Protein AF-A0A2A6P7P8-F1 (afdb_monomer_lite)

Secondary structure (DSSP, 8-state):
--HHHHHHHH-TTTEEEEEEEE--STTS-HHHHTTTT-EEESSSPP-----TTTEEEEEEEPPTTTTT---PPP--EEEETTEEEETT-TTHHHHHHHHHHHHHHS-HHHHHHHHHHHHHH-GGGHHHHHHHHS----------TTHHHHHTTTT--

Sequence (157 aa):
MSSMQELAKQNPGLISGWRLSVTLQPGTPLKWLLRHWEVKEGASYPSEEIPTSFAMWMPIVKTWAELGIPRKESSPTMASAVGQIPVDGGDLLPFLIKYRSIVELVPILHQGRQIRRLKAEYPEFSHLVEQANRPGAGKLKRFPGSYKRHLRRLGKR

Structure (mmCIF, N/CA/C/O backbone):
data_AF-A0A2A6P7P8-F1
#
_entry.id   AF-A0A2A6P7P8-F1
#
loop_
_atom_site.group_PDB
_atom_site.id
_atom_site.type_symbol
_atom_site.label_atom_id
_atom_site.label_alt_id
_atom_site.label_comp_id
_atom_site.label_asym_id
_atom_site.label_entity_id
_atom_site.label_seq_id
_atom_site.pdbx_PDB_ins_code
_atom_site.Cartn_x
_atom_site.Cartn_y
_atom_site.Cartn_z
_atom_site.occupancy
_atom_site.B_iso_or_equiv
_atom_site.auth_seq_id
_atom_site.auth_comp_id
_atom_site.auth_asym_id
_atom_site.auth_atom_id
_atom_site.pdbx_PDB_model_num
ATOM 1 N N . MET A 1 1 ? -9.320 22.162 8.782 1.00 55.41 1 MET A N 1
ATOM 2 C CA . MET A 1 1 ? -8.761 20.936 9.398 1.00 55.41 1 MET A CA 1
ATOM 3 C C . MET A 1 1 ? -9.043 19.774 8.460 1.00 55.41 1 MET A C 1
ATOM 5 O O . MET A 1 1 ? -10.041 19.840 7.752 1.00 55.41 1 MET A O 1
ATOM 9 N N . SER A 1 2 ? -8.168 18.768 8.392 1.00 69.69 2 SER A N 1
ATOM 10 C CA . SER A 1 2 ? -8.445 17.561 7.592 1.00 69.69 2 SER A CA 1
ATOM 11 C C . SER A 1 2 ? -9.646 16.816 8.189 1.00 69.69 2 SER A C 1
ATOM 13 O O . SER A 1 2 ? -9.750 16.740 9.413 1.00 69.69 2 SER A O 1
ATOM 15 N N . SER A 1 3 ? -10.529 16.249 7.361 1.00 80.62 3 SER A N 1
ATOM 16 C CA . SER A 1 3 ? -11.714 15.495 7.817 1.00 80.62 3 SER A CA 1
ATOM 17 C C . SER A 1 3 ? -11.361 14.384 8.819 1.00 80.62 3 SER A C 1
ATOM 19 O O . SER A 1 3 ? -12.105 14.126 9.762 1.00 80.62 3 SER A O 1
ATOM 21 N N . MET A 1 4 ? -10.179 13.781 8.680 1.00 82.81 4 MET A N 1
ATOM 22 C CA . MET A 1 4 ? -9.688 12.729 9.576 1.00 82.81 4 MET A CA 1
ATOM 23 C C . MET A 1 4 ? -9.289 13.241 10.966 1.00 82.81 4 MET A C 1
ATOM 25 O O . MET A 1 4 ? -9.455 12.532 11.956 1.00 82.81 4 MET A O 1
ATOM 29 N N . GLN A 1 5 ? -8.799 14.480 11.065 1.00 83.56 5 GLN A N 1
ATOM 30 C CA . GLN A 1 5 ? -8.478 15.102 12.355 1.00 83.56 5 GLN A CA 1
ATOM 31 C C . GLN A 1 5 ? -9.747 15.386 13.161 1.00 83.56 5 GLN A C 1
ATOM 33 O O . GLN A 1 5 ? -9.749 15.276 14.384 1.00 83.56 5 GLN A O 1
ATOM 38 N N . GLU A 1 6 ? -10.826 15.757 12.477 1.00 86.06 6 GLU A N 1
ATOM 39 C CA . GLU A 1 6 ? -12.121 15.997 13.104 1.00 86.06 6 GLU A CA 1
ATOM 40 C C . GLU A 1 6 ? -12.764 14.688 13.577 1.00 86.06 6 GLU A C 1
ATOM 42 O O . GLU A 1 6 ? -13.209 14.610 14.722 1.00 86.06 6 GLU A O 1
ATOM 47 N N . LEU A 1 7 ? -12.681 13.626 12.765 1.00 83.75 7 LEU A N 1
ATOM 48 C CA . LEU A 1 7 ? -13.102 12.276 13.151 1.00 83.75 7 LEU A CA 1
ATOM 49 C C . LEU A 1 7 ? -12.386 11.803 14.425 1.00 83.75 7 LEU A C 1
ATOM 51 O O . LEU A 1 7 ? -13.037 11.284 15.334 1.00 83.75 7 LEU A O 1
ATOM 55 N N . ALA A 1 8 ? -11.072 12.036 14.517 1.00 84.44 8 ALA A N 1
ATOM 56 C CA . ALA A 1 8 ? -10.272 11.696 15.691 1.00 84.44 8 ALA A CA 1
ATOM 57 C C . ALA A 1 8 ? -10.751 12.408 16.964 1.00 84.44 8 ALA A C 1
ATOM 59 O O . ALA A 1 8 ? -10.901 11.786 18.014 1.00 84.44 8 ALA A O 1
ATOM 60 N N . LYS A 1 9 ? -11.043 13.710 16.858 1.00 85.75 9 LYS A N 1
ATOM 61 C CA . LYS A 1 9 ? -11.528 14.526 17.982 1.00 85.75 9 LYS A CA 1
ATOM 62 C C . LYS A 1 9 ? -12.916 14.112 18.460 1.00 85.75 9 LYS A C 1
ATOM 64 O O . LYS A 1 9 ? -13.179 14.167 19.655 1.00 85.75 9 LYS A O 1
ATOM 69 N N . GLN A 1 10 ? -13.794 13.714 17.542 1.00 87.44 10 GLN A N 1
ATOM 70 C CA . GLN A 1 10 ? -15.161 13.303 17.869 1.00 87.44 10 GLN A CA 1
ATOM 71 C C . GLN A 1 10 ? -15.229 11.895 18.483 1.00 87.44 10 GLN A C 1
ATOM 73 O O . GLN A 1 10 ? -16.196 11.584 19.171 1.00 87.44 10 GLN A O 1
ATOM 78 N N . ASN A 1 11 ? -14.211 11.050 18.268 1.00 83.69 11 ASN A N 1
ATOM 79 C CA . ASN A 1 11 ? -14.235 9.631 18.643 1.00 83.69 11 ASN A CA 1
ATOM 80 C C . ASN A 1 11 ? -12.986 9.181 19.438 1.00 83.69 11 ASN A C 1
ATOM 82 O O . ASN A 1 11 ? -12.359 8.179 19.076 1.00 83.69 11 ASN A O 1
ATOM 86 N N . PRO A 1 12 ? -12.612 9.860 20.542 1.00 75.88 12 PRO A N 1
ATOM 87 C CA . PRO A 1 12 ? -11.334 9.631 21.227 1.00 75.88 12 PRO A CA 1
ATOM 88 C C . PRO A 1 12 ? -11.189 8.222 21.826 1.00 75.88 12 PRO A C 1
ATOM 90 O O . PRO A 1 12 ? -10.076 7.755 22.041 1.00 75.88 12 PRO A O 1
ATOM 93 N N . GLY A 1 13 ? -12.302 7.531 22.094 1.00 84.69 13 GLY A N 1
ATOM 94 C CA . GLY A 1 13 ? -12.309 6.188 22.678 1.00 84.69 13 GLY A CA 1
ATOM 95 C C . GLY A 1 13 ? -12.321 5.034 21.672 1.00 84.69 13 GLY A C 1
ATOM 96 O O . GLY A 1 13 ? -12.203 3.886 22.107 1.00 84.69 13 GLY A O 1
ATOM 97 N N . LEU A 1 14 ? -12.487 5.308 20.371 1.00 90.25 14 LEU A N 1
ATOM 98 C CA . LEU A 1 14 ? -12.624 4.280 19.328 1.00 90.25 14 LEU A CA 1
ATOM 99 C C . LEU A 1 14 ? -11.335 4.023 18.549 1.00 90.25 14 LEU A C 1
ATOM 101 O O . LEU A 1 14 ? -11.157 2.921 18.040 1.00 90.25 14 LEU A O 1
ATOM 105 N N . ILE A 1 15 ? -10.456 5.017 18.439 1.00 92.12 15 ILE A N 1
ATOM 106 C CA . ILE A 1 15 ? -9.217 4.910 17.664 1.00 92.12 15 ILE A CA 1
ATOM 107 C C . ILE A 1 15 ? -8.089 4.433 18.576 1.00 92.12 15 ILE A C 1
ATOM 109 O O . ILE A 1 15 ? -7.779 5.082 19.574 1.00 92.12 15 ILE A O 1
AT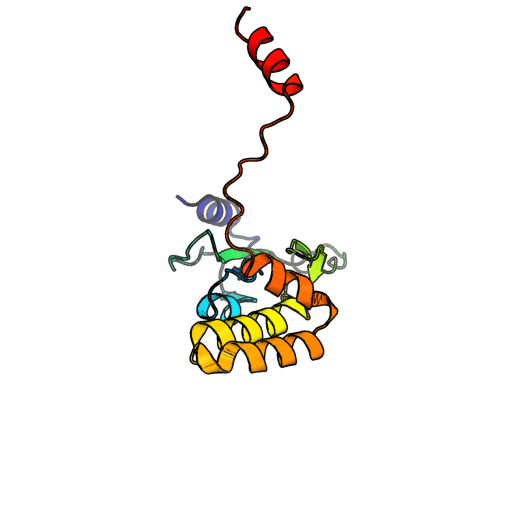OM 113 N N . SER A 1 16 ? -7.468 3.312 18.219 1.00 91.75 16 SER A N 1
ATOM 114 C CA . SER A 1 16 ? -6.287 2.760 18.895 1.00 91.75 16 SER A CA 1
ATOM 115 C C . SER A 1 16 ? -4.974 3.180 18.222 1.00 91.75 16 SER A C 1
ATOM 117 O O . SER A 1 16 ? -3.921 3.183 18.861 1.00 91.75 16 SER A O 1
ATOM 119 N N . GLY A 1 17 ? -5.029 3.596 16.956 1.00 94.38 17 GLY A N 1
ATOM 120 C CA . GLY A 1 17 ? -3.869 4.068 16.210 1.00 94.38 17 GLY A CA 1
ATOM 121 C C . GLY A 1 17 ? -4.212 4.495 14.789 1.00 94.38 17 GLY A C 1
ATOM 122 O O . GLY A 1 17 ? -5.375 4.639 14.414 1.00 94.38 17 GLY A O 1
ATOM 123 N N . TRP A 1 18 ? -3.180 4.661 13.974 1.00 94.88 18 TRP A N 1
ATOM 124 C CA . TRP A 1 18 ? -3.272 5.085 12.585 1.00 94.88 18 TRP A CA 1
ATOM 125 C C . TRP A 1 18 ? -2.372 4.222 11.721 1.00 94.88 18 TRP A C 1
ATOM 127 O O . TRP A 1 18 ? -1.230 3.954 12.076 1.00 94.88 18 TRP A O 1
ATOM 137 N N . ARG A 1 19 ? -2.874 3.819 10.559 1.00 95.94 19 ARG A N 1
ATOM 138 C CA . ARG A 1 19 ? -2.140 3.033 9.572 1.00 95.94 19 ARG A CA 1
ATOM 139 C C . ARG A 1 19 ? -1.997 3.813 8.280 1.00 95.94 19 ARG A C 1
ATOM 141 O O . ARG A 1 19 ? -2.992 4.319 7.757 1.00 95.94 19 ARG A O 1
ATOM 148 N N . LEU A 1 20 ? -0.794 3.864 7.724 1.00 96.31 20 LEU A N 1
ATOM 149 C CA . LEU A 1 20 ? -0.565 4.486 6.432 1.00 96.31 20 LEU A CA 1
ATOM 150 C C . LEU A 1 20 ? -1.097 3.569 5.327 1.00 96.31 20 LEU A C 1
ATOM 152 O O . LEU A 1 20 ? -0.572 2.484 5.081 1.00 96.31 20 LEU A O 1
ATOM 156 N N . SER A 1 21 ? -2.153 4.009 4.651 1.00 95.62 21 SER A N 1
ATOM 157 C CA . SER A 1 21 ? -2.656 3.366 3.442 1.00 95.62 21 SER A CA 1
ATOM 158 C C . SER A 1 21 ? -2.113 4.106 2.229 1.00 95.62 21 SER A C 1
ATOM 160 O O . SER A 1 21 ? -2.207 5.328 2.133 1.00 95.62 21 SER A O 1
ATOM 162 N N . VAL A 1 22 ? -1.517 3.357 1.309 1.00 96.56 22 VAL A N 1
ATOM 163 C CA . VAL A 1 22 ? -0.849 3.887 0.117 1.00 96.56 22 VAL A CA 1
ATOM 164 C C . VAL A 1 22 ? -1.634 3.435 -1.100 1.00 96.56 22 VAL A C 1
ATOM 166 O O . VAL A 1 22 ? -2.028 2.273 -1.192 1.00 96.56 22 VAL A O 1
ATOM 169 N N . THR A 1 23 ? -1.845 4.342 -2.044 1.00 94.38 23 THR A N 1
ATOM 170 C CA . THR A 1 23 ? -2.485 4.044 -3.322 1.00 94.38 23 THR A CA 1
ATOM 171 C C . THR A 1 23 ? -1.596 3.084 -4.113 1.00 94.38 23 THR A C 1
ATOM 173 O O . THR A 1 23 ? -0.508 3.458 -4.552 1.00 94.38 23 THR A O 1
ATOM 176 N N . LEU A 1 24 ? -2.038 1.841 -4.318 1.00 95.56 24 LEU A N 1
ATOM 177 C CA . LEU A 1 24 ? -1.252 0.813 -5.011 1.00 95.56 24 LEU A CA 1
ATOM 178 C C . LEU A 1 24 ? -1.435 0.907 -6.530 1.00 95.56 24 LEU A C 1
ATOM 180 O O . LEU A 1 24 ? -2.278 0.238 -7.128 1.00 95.56 24 LEU A O 1
ATOM 184 N N . GLN A 1 25 ? -0.646 1.785 -7.151 1.00 93.81 25 GLN A N 1
ATOM 185 C CA . GLN A 1 25 ? -0.639 2.035 -8.592 1.00 93.81 25 GLN A CA 1
ATOM 186 C C . GLN A 1 25 ? 0.798 2.102 -9.139 1.00 93.81 25 GLN A C 1
ATOM 188 O O . GLN A 1 25 ? 1.709 2.504 -8.414 1.00 93.81 25 GLN A O 1
ATOM 193 N N . PRO A 1 26 ? 1.025 1.812 -10.437 1.00 93.88 26 PRO A N 1
ATOM 194 C CA . PRO A 1 26 ? 2.355 1.909 -11.061 1.00 93.88 26 PRO A CA 1
ATOM 195 C C . PRO A 1 26 ? 2.993 3.307 -11.023 1.00 93.88 26 PRO A C 1
ATOM 197 O O . PRO A 1 26 ? 4.207 3.446 -11.185 1.00 93.88 26 PRO A O 1
ATOM 200 N N . GLY A 1 27 ? 2.178 4.354 -10.863 1.00 92.62 27 GLY A N 1
ATOM 201 C CA . GLY A 1 27 ? 2.637 5.738 -10.740 1.00 92.62 27 GLY A CA 1
ATOM 202 C C . GLY A 1 27 ? 3.053 6.135 -9.323 1.00 92.62 27 GLY A C 1
ATOM 203 O O . GLY A 1 27 ? 3.670 7.184 -9.152 1.00 92.62 27 GLY A O 1
ATOM 204 N N . THR A 1 28 ? 2.737 5.322 -8.314 1.00 94.81 28 THR A N 1
ATOM 205 C CA . THR A 1 28 ? 3.051 5.628 -6.917 1.00 94.81 28 THR A CA 1
ATOM 206 C C . THR A 1 28 ? 4.558 5.516 -6.681 1.00 94.81 28 THR A C 1
ATOM 208 O O . THR A 1 28 ? 5.131 4.476 -6.999 1.00 94.81 28 THR A O 1
ATOM 211 N N . PRO A 1 29 ? 5.223 6.549 -6.131 1.00 96.62 29 PRO A N 1
ATOM 212 C CA . PRO A 1 29 ? 6.663 6.510 -5.886 1.00 96.62 29 PRO A CA 1
ATOM 213 C C . PRO A 1 29 ? 7.086 5.392 -4.925 1.00 96.62 29 PRO A C 1
ATOM 215 O O . PRO A 1 29 ? 6.393 5.121 -3.939 1.00 96.62 29 PRO A O 1
ATOM 218 N N . LEU A 1 30 ? 8.273 4.821 -5.152 1.00 97.88 30 LEU A N 1
ATOM 219 C CA . LEU A 1 30 ? 8.840 3.728 -4.356 1.00 97.88 30 LEU A CA 1
ATOM 220 C C . LEU A 1 30 ? 8.869 4.061 -2.863 1.00 97.88 30 LEU A C 1
ATOM 222 O O . LEU A 1 30 ? 8.452 3.250 -2.040 1.00 97.88 30 LEU A O 1
ATOM 226 N N . LYS A 1 31 ? 9.295 5.281 -2.518 1.00 97.00 31 LYS A N 1
ATOM 227 C CA . LYS A 1 31 ? 9.376 5.739 -1.123 1.00 97.00 31 LYS A CA 1
ATOM 228 C C . LYS A 1 31 ? 8.050 5.643 -0.362 1.00 97.00 31 LYS A C 1
ATOM 230 O O . LYS A 1 31 ? 8.069 5.494 0.851 1.00 97.00 31 LYS A O 1
ATOM 235 N N . TRP A 1 32 ? 6.913 5.753 -1.056 1.00 97.12 32 TRP A N 1
ATOM 236 C CA . TRP A 1 32 ? 5.594 5.622 -0.438 1.00 97.12 32 TRP A CA 1
ATOM 237 C C . TRP A 1 32 ? 5.165 4.165 -0.368 1.00 97.12 32 TRP A C 1
ATOM 239 O O . TRP A 1 32 ? 4.685 3.744 0.675 1.00 97.12 32 TRP A O 1
ATOM 249 N N . LEU A 1 33 ? 5.398 3.380 -1.424 1.00 97.56 33 LEU A N 1
ATOM 250 C CA . LEU A 1 33 ? 5.110 1.942 -1.412 1.00 97.56 33 LEU A CA 1
ATOM 251 C C . LEU A 1 33 ? 5.813 1.228 -0.248 1.00 97.56 33 LEU A C 1
ATOM 253 O O . LEU A 1 33 ? 5.187 0.428 0.436 1.00 97.56 33 LEU A O 1
ATOM 257 N N . LEU A 1 34 ? 7.073 1.578 0.032 1.00 97.94 34 LEU A N 1
ATOM 258 C CA . LEU A 1 34 ? 7.851 1.014 1.146 1.00 97.94 34 LEU A CA 1
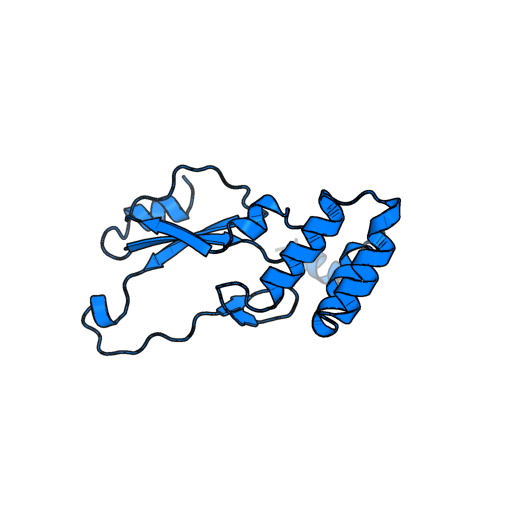ATOM 259 C C . LEU A 1 34 ? 7.294 1.344 2.538 1.00 97.94 34 LEU A C 1
ATOM 261 O O . LEU A 1 34 ? 7.655 0.685 3.507 1.00 97.94 34 LEU A O 1
ATOM 265 N N . ARG A 1 35 ? 6.440 2.364 2.644 1.00 97.38 35 ARG A N 1
ATOM 266 C CA . ARG A 1 35 ? 5.803 2.787 3.897 1.00 97.38 35 ARG A CA 1
ATOM 267 C C . ARG A 1 35 ? 4.366 2.296 4.025 1.00 97.38 35 ARG A C 1
ATOM 269 O O . ARG A 1 35 ? 3.700 2.612 5.009 1.00 97.38 35 ARG A O 1
ATOM 276 N N . HIS A 1 36 ? 3.854 1.573 3.027 1.00 97.44 36 HIS A N 1
ATOM 277 C CA . HIS A 1 36 ? 2.524 0.993 3.124 1.00 97.44 36 HIS A CA 1
ATOM 278 C C . HIS A 1 36 ? 2.434 0.157 4.400 1.00 97.44 36 HIS A C 1
ATOM 280 O O . HIS A 1 36 ? 3.341 -0.613 4.701 1.00 97.44 36 HIS A O 1
ATOM 286 N N . TRP A 1 37 ? 1.333 0.318 5.132 1.00 95.56 37 TRP A N 1
ATOM 287 C CA . TRP A 1 37 ? 1.091 -0.393 6.381 1.00 95.56 37 TRP A CA 1
ATOM 288 C C . TRP A 1 37 ? 1.957 0.037 7.580 1.00 95.56 37 TRP A C 1
ATOM 290 O O . TRP A 1 37 ? 1.904 -0.612 8.620 1.00 95.56 37 TRP A O 1
ATOM 300 N N . GLU A 1 38 ? 2.686 1.157 7.494 1.00 96.31 38 GLU A N 1
ATOM 301 C CA . GLU A 1 38 ? 3.294 1.804 8.667 1.00 96.31 38 GLU A CA 1
ATOM 302 C C . GLU A 1 38 ? 2.212 2.142 9.705 1.00 96.31 38 GLU A C 1
ATOM 304 O O . GLU A 1 38 ? 1.148 2.655 9.349 1.00 96.31 38 GLU A O 1
ATOM 309 N N . VAL A 1 39 ? 2.476 1.868 10.985 1.00 96.38 39 VAL A N 1
ATOM 310 C CA . VAL A 1 39 ? 1.535 2.114 12.084 1.00 96.38 39 VAL A CA 1
ATOM 311 C C . VAL A 1 39 ? 2.089 3.173 13.030 1.00 96.38 39 VAL A C 1
ATOM 313 O O . VAL A 1 39 ? 3.258 3.137 13.405 1.00 96.38 39 VAL A O 1
ATOM 316 N N . LYS A 1 40 ? 1.224 4.102 13.440 1.00 94.81 40 LYS A N 1
ATOM 317 C CA . LYS A 1 40 ? 1.462 5.054 14.525 1.00 94.81 40 LYS A CA 1
ATOM 318 C C . LYS A 1 40 ? 0.424 4.838 15.613 1.00 94.81 40 LYS A C 1
ATOM 320 O O . LYS A 1 40 ? -0.774 4.858 15.344 1.00 94.81 40 LYS A O 1
ATOM 325 N N . GLU A 1 41 ? 0.887 4.617 16.833 1.00 91.94 41 GLU A N 1
ATOM 326 C CA . GLU A 1 41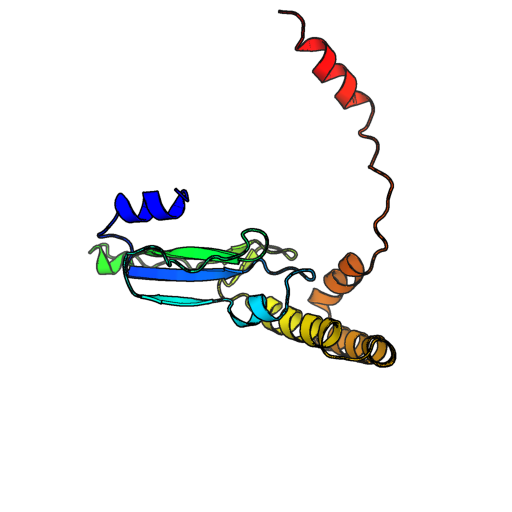 ? 0.016 4.388 17.982 1.00 91.94 41 GLU A CA 1
ATOM 327 C C . GLU A 1 41 ? -0.625 5.688 18.484 1.00 91.94 41 GLU A C 1
ATOM 329 O O . GLU A 1 41 ? -0.083 6.784 18.314 1.00 91.94 41 GLU A O 1
ATOM 334 N N . GLY A 1 42 ? -1.776 5.547 19.143 1.00 88.56 42 GLY A N 1
ATOM 335 C CA . GLY A 1 42 ? -2.473 6.644 19.806 1.00 88.56 42 GLY A CA 1
ATOM 336 C C . GLY A 1 42 ? -3.631 7.237 19.002 1.00 88.56 42 GLY A C 1
ATOM 337 O O . GLY A 1 42 ? -3.716 7.136 17.780 1.00 88.56 42 GLY A O 1
ATOM 338 N N . ALA A 1 43 ? -4.550 7.886 19.718 1.00 86.19 43 ALA A N 1
ATOM 339 C CA . ALA A 1 43 ? -5.784 8.427 19.146 1.00 86.19 43 ALA A CA 1
ATOM 340 C C . ALA A 1 43 ? -5.572 9.716 18.328 1.00 86.19 43 ALA A C 1
ATOM 342 O O . ALA A 1 43 ? -6.396 10.068 17.483 1.00 86.19 43 ALA A O 1
ATOM 343 N N . SER A 1 44 ? -4.464 10.426 18.552 1.00 88.12 44 SER A N 1
ATOM 344 C CA . SER A 1 44 ? -4.159 11.685 17.868 1.00 88.12 44 SER A CA 1
ATOM 345 C C . SER A 1 44 ? -3.772 11.453 16.410 1.00 88.12 44 SER A C 1
ATOM 347 O O . SER A 1 44 ? -2.878 10.662 16.123 1.00 88.12 44 SER A O 1
ATOM 349 N N . TYR A 1 45 ? -4.411 12.183 15.492 1.00 89.44 45 TYR A N 1
ATOM 350 C CA . TYR A 1 45 ? -4.074 12.125 14.068 1.00 89.44 45 TYR A CA 1
ATOM 351 C C . TYR A 1 45 ? -2.596 12.499 13.835 1.00 89.44 45 TYR A C 1
ATOM 353 O O . TYR A 1 45 ? -2.157 13.529 14.362 1.00 89.44 45 TYR A O 1
ATOM 361 N N . PRO A 1 46 ? -1.833 11.731 13.032 1.00 92.12 46 PRO A N 1
ATOM 362 C CA . PRO A 1 46 ? -0.427 12.019 12.774 1.00 92.12 46 PRO A CA 1
ATOM 363 C C . PRO A 1 46 ? -0.207 13.417 12.184 1.00 92.12 46 PRO A C 1
ATOM 365 O O . PRO A 1 46 ? -0.882 13.820 11.239 1.00 92.12 46 PRO A O 1
ATOM 368 N N . SER A 1 47 ? 0.772 14.150 12.716 1.00 88.94 47 SER A N 1
ATOM 369 C CA . SER A 1 47 ? 1.126 15.503 12.255 1.00 88.94 47 SER A CA 1
ATOM 370 C C . SER A 1 47 ? 1.910 15.524 10.941 1.00 88.94 47 SER A C 1
ATOM 372 O O . SER A 1 47 ? 2.094 16.585 10.355 1.00 88.94 47 SER A O 1
ATOM 374 N N . GLU A 1 48 ? 2.384 14.365 10.488 1.00 89.75 48 GLU A N 1
ATOM 375 C CA . GLU A 1 48 ? 3.167 14.244 9.266 1.00 89.75 48 GLU A CA 1
ATOM 376 C C . GLU A 1 48 ? 2.333 14.597 8.030 1.00 89.75 48 GLU A C 1
ATOM 378 O O . GLU A 1 48 ? 1.290 13.991 7.769 1.00 89.75 48 GLU A O 1
ATOM 383 N N . GLU A 1 49 ? 2.836 15.539 7.235 1.00 88.56 49 GLU A N 1
ATOM 384 C CA . GLU A 1 49 ? 2.249 15.872 5.945 1.00 88.56 49 GLU A CA 1
ATOM 385 C C . GLU A 1 49 ? 2.545 14.777 4.919 1.00 88.56 49 GLU A C 1
ATOM 387 O O . GLU A 1 49 ? 3.695 14.473 4.597 1.00 88.56 49 GLU A O 1
ATOM 392 N N . ILE A 1 50 ? 1.477 14.197 4.377 1.00 91.31 50 ILE A N 1
ATOM 393 C CA . ILE A 1 50 ? 1.544 13.170 3.341 1.00 91.31 50 ILE A CA 1
ATOM 394 C C . ILE A 1 50 ? 0.806 13.648 2.083 1.00 91.31 50 ILE A C 1
ATOM 396 O O . ILE A 1 50 ? -0.251 14.277 2.182 1.00 91.31 50 ILE A O 1
ATOM 400 N N . PRO A 1 51 ? 1.332 13.365 0.880 1.00 91.38 51 PRO A N 1
ATOM 401 C CA . PRO A 1 51 ? 0.677 13.718 -0.366 1.00 91.38 51 PRO A CA 1
ATOM 402 C C . PRO A 1 51 ? -0.557 12.836 -0.551 1.00 91.38 51 PRO A C 1
ATOM 404 O O . PRO A 1 51 ? -0.447 11.632 -0.795 1.00 91.38 51 PRO A O 1
ATOM 407 N N . THR A 1 52 ? -1.735 13.452 -0.489 1.00 87.38 52 THR A N 1
ATOM 408 C CA . THR A 1 52 ? -3.038 12.771 -0.566 1.00 87.38 52 THR A CA 1
ATOM 409 C C . THR A 1 52 ? -3.257 11.998 -1.867 1.00 87.38 52 THR A C 1
ATOM 411 O O . THR A 1 52 ? -4.086 11.094 -1.908 1.00 87.38 52 THR A O 1
ATOM 414 N N . SER A 1 53 ? -2.497 12.300 -2.925 1.00 89.88 53 SER A N 1
ATOM 415 C CA . SER A 1 53 ? -2.503 11.527 -4.172 1.00 89.88 53 SER A CA 1
ATOM 416 C C . SER A 1 53 ? -1.900 10.126 -4.023 1.00 89.88 53 SER A C 1
ATOM 418 O O . SER A 1 53 ? -2.228 9.236 -4.806 1.00 89.88 53 SER A O 1
ATOM 420 N N . PHE A 1 54 ? -1.007 9.923 -3.050 1.00 92.69 54 PHE A N 1
ATOM 421 C CA . PHE A 1 54 ? -0.260 8.674 -2.885 1.00 92.69 54 PHE A CA 1
ATOM 422 C C . PHE A 1 54 ? -0.537 7.965 -1.571 1.00 92.69 54 PHE A C 1
ATOM 424 O O . PHE A 1 54 ? -0.437 6.743 -1.542 1.00 92.69 54 PHE A O 1
ATOM 431 N N . ALA A 1 55 ? -0.854 8.689 -0.498 1.00 94.00 55 ALA A N 1
ATOM 432 C CA . ALA A 1 55 ? -1.041 8.078 0.807 1.00 94.00 55 ALA A CA 1
ATOM 433 C C . ALA A 1 55 ? -2.046 8.838 1.678 1.00 94.00 55 ALA A C 1
ATOM 435 O O . ALA A 1 55 ? -2.229 10.050 1.545 1.00 94.00 55 ALA A O 1
ATOM 436 N N . MET A 1 56 ? -2.660 8.109 2.606 1.00 93.56 56 MET A N 1
ATOM 437 C CA . MET A 1 56 ? -3.541 8.633 3.642 1.00 93.56 56 MET A CA 1
ATOM 438 C C . MET A 1 56 ? -3.370 7.838 4.940 1.00 93.56 56 MET A C 1
ATOM 440 O O . MET A 1 56 ? -3.254 6.613 4.915 1.00 93.56 56 MET A O 1
ATOM 444 N N . TRP A 1 57 ? -3.407 8.523 6.083 1.00 94.38 57 TRP A N 1
ATOM 445 C CA . TRP A 1 57 ? -3.539 7.873 7.384 1.00 94.38 57 TRP A CA 1
ATOM 446 C C . TRP A 1 57 ? -4.982 7.417 7.590 1.00 94.38 57 TRP A C 1
ATOM 448 O O . TRP A 1 57 ? -5.907 8.228 7.608 1.00 94.38 57 TRP A O 1
ATOM 458 N N . MET A 1 58 ? -5.157 6.112 7.761 1.00 92.62 58 MET A N 1
ATOM 459 C CA . MET A 1 58 ? -6.434 5.471 8.053 1.00 92.62 58 MET A CA 1
ATOM 460 C C . MET A 1 58 ? -6.499 5.117 9.541 1.00 92.62 58 MET A C 1
ATOM 462 O O . MET A 1 58 ? -5.496 4.658 10.089 1.00 92.62 58 MET A O 1
ATOM 466 N N . PRO A 1 59 ? -7.645 5.302 10.208 1.00 93.19 59 PRO A N 1
ATOM 467 C CA . PRO A 1 59 ? -7.772 5.008 11.622 1.00 93.19 59 PRO A CA 1
ATOM 468 C C . PRO A 1 59 ? -7.757 3.493 11.820 1.00 93.19 59 PRO A C 1
ATOM 470 O O . PRO A 1 59 ? -8.414 2.747 11.090 1.00 93.19 59 PRO A O 1
ATOM 473 N N . ILE A 1 60 ? -7.015 3.049 12.824 1.00 93.12 60 ILE A N 1
ATOM 474 C CA . ILE A 1 60 ? -7.143 1.717 13.399 1.00 93.12 60 ILE A CA 1
ATOM 475 C C . ILE A 1 60 ? -8.167 1.856 14.517 1.00 93.12 60 ILE A C 1
ATOM 477 O O . ILE A 1 60 ? -7.963 2.610 15.470 1.00 93.12 60 ILE A O 1
ATOM 481 N N . VAL A 1 61 ? -9.300 1.186 14.348 1.00 92.19 61 VAL A N 1
ATOM 482 C CA . VAL A 1 61 ? -10.381 1.190 15.330 1.00 92.19 61 VAL A CA 1
ATOM 483 C C . VAL A 1 61 ? -10.270 -0.021 16.239 1.00 92.19 61 VAL A C 1
ATOM 485 O O . VAL A 1 61 ? -9.714 -1.050 15.848 1.00 92.19 61 VAL A O 1
ATOM 488 N N . LYS A 1 62 ? -10.817 0.112 17.444 1.00 91.31 62 LYS A N 1
ATOM 489 C CA . LYS A 1 62 ? -10.962 -1.002 18.375 1.00 91.31 62 LYS A CA 1
ATOM 490 C C . LYS A 1 62 ? -11.727 -2.159 17.746 1.00 91.31 62 LYS A C 1
ATOM 492 O O . LYS A 1 62 ? -12.679 -1.944 16.993 1.00 91.31 62 LYS A O 1
ATOM 497 N N . THR A 1 63 ? -11.322 -3.373 18.092 1.00 92.12 63 THR A N 1
ATOM 498 C CA . THR A 1 63 ? -12.015 -4.587 17.645 1.00 92.12 63 THR A CA 1
ATOM 499 C C . THR A 1 63 ? -13.382 -4.730 18.319 1.00 92.12 63 THR A C 1
ATOM 501 O O . THR A 1 63 ? -13.616 -4.188 19.401 1.00 92.12 63 THR A O 1
ATOM 504 N N . TRP A 1 64 ? -14.293 -5.516 17.737 1.00 93.25 64 TRP A N 1
ATOM 505 C CA . TRP A 1 64 ? -15.571 -5.851 18.382 1.00 93.25 64 TRP A CA 1
ATOM 506 C C . TRP A 1 64 ? -15.370 -6.429 19.785 1.00 93.25 64 TRP A C 1
ATOM 508 O O . TRP A 1 64 ? -16.099 -6.064 20.704 1.00 93.25 64 TRP A O 1
ATOM 518 N N . ALA A 1 65 ? -14.347 -7.268 19.967 1.00 92.31 65 ALA A N 1
ATOM 519 C CA . ALA A 1 65 ? -14.005 -7.850 21.261 1.00 92.31 65 ALA A CA 1
ATOM 520 C C . ALA A 1 65 ? -13.583 -6.786 22.289 1.00 92.31 65 ALA A C 1
ATOM 522 O O . ALA A 1 65 ? -14.050 -6.819 23.425 1.00 92.31 65 ALA A O 1
ATOM 523 N N . GLU A 1 66 ? -12.767 -5.806 21.890 1.00 90.94 66 GLU A N 1
ATOM 524 C CA . GLU A 1 66 ? -12.392 -4.659 22.737 1.00 90.94 66 GLU A CA 1
ATOM 525 C C . GLU A 1 66 ? -13.588 -3.769 23.104 1.00 90.94 66 GLU A C 1
ATOM 527 O O . GLU A 1 66 ? -13.550 -3.062 24.110 1.00 90.94 66 GLU A O 1
ATOM 532 N N . LEU A 1 67 ? -14.656 -3.814 22.306 1.00 90.06 67 LEU A N 1
ATOM 533 C CA . LEU A 1 67 ? -15.932 -3.153 22.582 1.00 90.06 67 LEU A CA 1
ATOM 534 C C . LEU A 1 67 ? -16.916 -4.041 23.368 1.00 90.06 67 LEU A C 1
ATOM 536 O O . LEU A 1 67 ? -18.052 -3.632 23.597 1.00 90.06 67 LEU A O 1
ATOM 540 N N . GLY A 1 68 ? -16.512 -5.247 23.780 1.00 93.00 68 GLY A N 1
ATOM 541 C CA . GLY A 1 68 ? -17.358 -6.189 24.521 1.00 93.00 68 GLY A CA 1
ATOM 542 C C . GLY A 1 68 ? -18.400 -6.918 23.664 1.00 93.00 68 GLY A C 1
ATOM 543 O O . GLY A 1 68 ? -19.331 -7.515 24.200 1.00 93.00 68 GLY A O 1
ATOM 544 N N . ILE A 1 69 ? -18.262 -6.882 22.336 1.00 93.44 69 ILE A N 1
ATOM 545 C CA . ILE A 1 69 ? -19.177 -7.518 21.386 1.00 93.44 69 ILE A CA 1
ATOM 546 C C . ILE A 1 69 ? -18.546 -8.836 20.904 1.00 93.44 69 ILE A C 1
ATOM 548 O O . ILE A 1 69 ? -17.497 -8.811 20.257 1.00 93.44 69 ILE A O 1
ATOM 552 N N . PRO A 1 70 ? -19.166 -10.006 21.161 1.00 91.81 70 PRO A N 1
ATOM 553 C CA . PRO A 1 70 ? -18.607 -11.315 20.813 1.00 91.81 70 PRO A CA 1
ATOM 554 C C . PRO A 1 70 ? -18.795 -11.632 19.320 1.00 91.81 70 PRO A C 1
ATOM 556 O O . PRO A 1 70 ? -19.504 -12.563 18.935 1.00 91.81 70 PRO A O 1
ATOM 559 N N . ARG A 1 71 ? -18.168 -10.833 18.454 1.00 92.50 71 ARG A N 1
ATOM 560 C CA . ARG A 1 71 ? -18.218 -10.960 16.995 1.00 92.50 71 ARG A CA 1
ATOM 561 C C . ARG A 1 71 ? 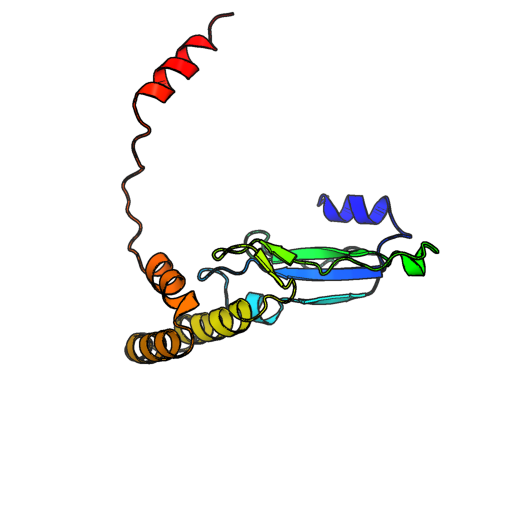-16.803 -11.011 16.428 1.00 92.50 71 ARG A C 1
ATOM 563 O O . ARG A 1 71 ? -15.931 -10.261 16.849 1.00 92.50 71 ARG A O 1
ATOM 570 N N . LYS A 1 72 ? -16.577 -11.892 15.451 1.00 90.25 72 LYS A N 1
ATOM 571 C CA . LYS A 1 72 ? -15.311 -11.936 14.708 1.00 90.25 72 LYS A CA 1
ATOM 572 C C . LYS A 1 72 ? -15.235 -10.783 13.712 1.00 90.25 72 LYS A C 1
ATOM 574 O O . LYS A 1 72 ? -16.233 -10.464 13.064 1.00 90.25 72 LYS A O 1
ATOM 579 N N . GLU A 1 73 ? -14.043 -10.218 13.560 1.00 89.38 73 GLU A N 1
ATOM 580 C CA . GLU A 1 73 ? -13.776 -9.253 12.498 1.00 89.38 73 GLU A CA 1
ATOM 581 C C . GLU A 1 73 ? -13.846 -9.913 11.121 1.00 89.38 73 GLU A C 1
ATOM 583 O O . GLU A 1 73 ? -13.442 -11.064 10.935 1.00 89.38 73 GLU A O 1
ATOM 588 N N . SER A 1 74 ? -14.353 -9.171 10.141 1.00 87.62 74 SER A N 1
ATOM 589 C CA . SER A 1 74 ? -14.236 -9.556 8.736 1.00 87.62 74 SER A CA 1
ATOM 590 C C . SER A 1 74 ? -12.813 -9.315 8.245 1.00 87.62 74 SER A C 1
ATOM 592 O O . SER A 1 74 ? -12.221 -8.294 8.593 1.00 87.62 74 SER A O 1
ATOM 594 N N . SER A 1 75 ? -12.298 -10.189 7.377 1.00 87.62 75 SER A N 1
ATOM 595 C CA . SER A 1 75 ? -11.016 -9.969 6.702 1.00 87.62 75 SER A CA 1
ATOM 596 C C . SER A 1 75 ? -11.060 -8.661 5.906 1.00 87.62 75 SER A C 1
ATOM 598 O O . SER A 1 75 ? -11.839 -8.553 4.954 1.00 87.62 75 SER A O 1
ATOM 600 N N . PRO A 1 76 ? -10.267 -7.649 6.287 1.00 90.00 76 PRO A N 1
ATOM 601 C CA . PRO A 1 76 ? -10.327 -6.360 5.632 1.00 90.00 76 PRO A CA 1
ATOM 602 C C . PRO A 1 76 ? -9.677 -6.442 4.249 1.00 90.00 76 PRO A C 1
ATOM 604 O O . PRO A 1 76 ? -8.629 -7.062 4.061 1.00 90.00 76 PRO A O 1
ATOM 607 N N . THR A 1 77 ? -10.277 -5.754 3.283 1.00 94.00 77 THR A N 1
ATOM 608 C CA . THR A 1 77 ? -9.766 -5.649 1.909 1.00 94.00 77 THR A CA 1
ATOM 609 C C . THR A 1 77 ? -9.746 -4.200 1.448 1.00 94.00 77 THR A C 1
ATOM 611 O O . THR A 1 77 ? -10.528 -3.387 1.941 1.00 94.00 77 THR A O 1
ATOM 614 N N . MET A 1 78 ? -8.917 -3.888 0.458 1.00 92.69 78 MET A N 1
ATOM 615 C CA . MET A 1 78 ? -8.874 -2.580 -0.192 1.00 92.69 78 MET A CA 1
ATOM 616 C C . MET A 1 78 ? -9.095 -2.687 -1.701 1.00 92.69 78 MET A C 1
ATOM 618 O O . MET A 1 78 ? -8.859 -3.729 -2.314 1.00 92.69 78 MET A O 1
ATOM 622 N N . ALA A 1 79 ? -9.550 -1.589 -2.301 1.00 91.56 79 ALA A N 1
ATOM 623 C CA . ALA A 1 79 ? -9.652 -1.463 -3.747 1.00 91.56 79 ALA A CA 1
ATOM 624 C C . ALA A 1 79 ? -8.277 -1.175 -4.367 1.00 91.56 79 ALA A C 1
ATOM 626 O O . ALA A 1 79 ? -7.480 -0.409 -3.821 1.00 91.56 79 ALA A O 1
ATOM 627 N N . SER A 1 80 ? -8.021 -1.755 -5.536 1.00 92.56 80 SER A N 1
ATOM 628 C CA . SER A 1 80 ? -6.797 -1.556 -6.313 1.00 92.56 80 SER A CA 1
ATOM 629 C C . SER A 1 80 ? -7.087 -1.533 -7.815 1.00 92.56 80 SER A C 1
ATOM 631 O O . SER A 1 80 ? -8.212 -1.783 -8.252 1.00 92.56 80 SER A O 1
ATOM 633 N N . ALA A 1 81 ? -6.055 -1.275 -8.623 1.00 87.19 81 ALA A N 1
ATOM 634 C CA . ALA A 1 81 ? -6.157 -1.312 -10.083 1.00 87.19 81 ALA A CA 1
ATOM 635 C C . ALA A 1 81 ? -6.497 -2.707 -10.650 1.00 87.19 81 ALA A C 1
ATOM 637 O O . ALA A 1 81 ? -6.941 -2.797 -11.791 1.00 87.19 81 ALA A O 1
ATOM 638 N N . VAL A 1 82 ? -6.317 -3.774 -9.862 1.00 91.31 82 VAL A N 1
ATOM 639 C CA . VAL A 1 82 ? -6.599 -5.169 -10.253 1.00 91.31 82 VAL A CA 1
ATOM 640 C C . VAL A 1 82 ? -7.826 -5.748 -9.545 1.00 91.31 82 VAL A C 1
ATOM 642 O O . VAL A 1 82 ? -8.080 -6.945 -9.620 1.00 91.31 82 VAL A O 1
ATOM 645 N N . GLY A 1 83 ? -8.605 -4.900 -8.867 1.00 91.88 83 GLY A N 1
ATOM 646 C CA . GLY A 1 83 ? -9.773 -5.303 -8.089 1.00 91.88 83 GLY A CA 1
ATOM 647 C C . GLY A 1 83 ? -9.521 -5.282 -6.583 1.00 91.88 83 GLY A C 1
ATOM 648 O O . GLY A 1 83 ? -8.706 -4.504 -6.082 1.00 91.88 83 GLY A O 1
ATOM 649 N N . GLN A 1 84 ? -10.276 -6.100 -5.855 1.00 94.62 84 GLN A N 1
ATOM 650 C CA . GLN A 1 84 ? -10.201 -6.209 -4.401 1.00 94.62 84 GLN A CA 1
ATOM 651 C C . GLN A 1 84 ? -8.978 -7.038 -3.992 1.00 94.62 84 GLN A C 1
ATOM 653 O O . GLN A 1 84 ? -8.780 -8.137 -4.501 1.00 94.62 84 GLN A O 1
ATOM 658 N N . ILE A 1 85 ? -8.178 -6.516 -3.065 1.00 95.38 85 ILE A N 1
ATOM 659 C CA . ILE A 1 85 ? -6.962 -7.166 -2.555 1.00 95.38 85 ILE A CA 1
ATOM 660 C C . ILE A 1 85 ? -6.905 -7.085 -1.021 1.00 95.38 85 ILE A C 1
ATOM 662 O O . ILE A 1 85 ? -7.624 -6.272 -0.425 1.00 95.38 85 ILE A O 1
ATOM 666 N N . PRO A 1 86 ? -6.053 -7.888 -0.361 1.00 95.75 86 PRO A N 1
ATOM 667 C CA . PRO A 1 86 ? -5.734 -7.715 1.054 1.00 95.75 86 PRO A CA 1
ATOM 668 C C . PRO A 1 86 ? -5.266 -6.286 1.390 1.00 95.75 86 PRO A C 1
ATOM 670 O O . PRO A 1 86 ? -4.621 -5.623 0.579 1.00 95.75 86 PRO A O 1
ATOM 673 N N . VAL A 1 87 ? -5.597 -5.785 2.588 1.00 94.62 87 VAL A N 1
ATOM 674 C CA . VAL A 1 87 ? -5.249 -4.408 3.021 1.00 94.62 87 VAL A CA 1
ATOM 675 C C . VAL A 1 87 ? -3.768 -4.158 3.280 1.00 94.62 87 VAL A C 1
ATOM 677 O O . VAL A 1 87 ? -3.398 -3.008 3.481 1.00 94.62 87 VAL A O 1
ATOM 680 N N . ASP A 1 88 ? -2.950 -5.202 3.355 1.00 94.75 88 ASP A N 1
ATOM 681 C CA . ASP A 1 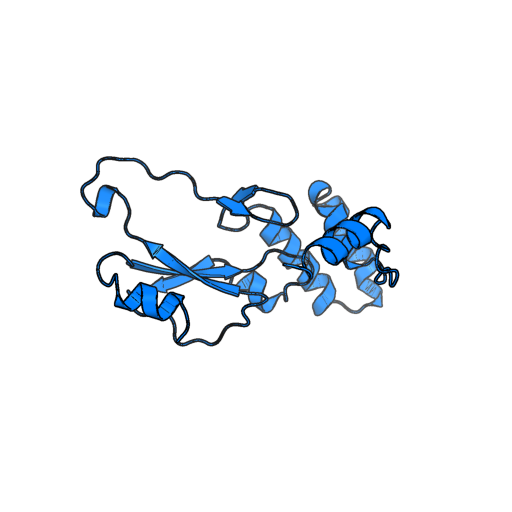88 ? -1.484 -5.118 3.380 1.00 94.75 88 ASP A CA 1
ATOM 682 C C . ASP A 1 88 ? -0.875 -5.016 1.973 1.00 94.75 88 ASP A C 1
ATOM 684 O O . ASP A 1 88 ? 0.339 -4.909 1.818 1.00 94.75 88 ASP A O 1
ATOM 688 N N . GLY A 1 89 ? -1.724 -5.019 0.945 1.00 95.00 89 GLY A N 1
ATOM 689 C CA . GLY A 1 89 ? -1.339 -4.935 -0.452 1.00 95.00 89 GLY A CA 1
ATOM 690 C C . GLY A 1 89 ? -1.129 -6.283 -1.134 1.00 95.00 89 GLY A C 1
ATOM 691 O O . GLY A 1 89 ? -0.973 -6.288 -2.358 1.00 95.00 89 GLY A O 1
ATOM 692 N N . GLY A 1 90 ? -1.171 -7.402 -0.396 1.00 95.25 90 GLY A N 1
ATOM 693 C CA . GLY A 1 90 ? -1.002 -8.756 -0.933 1.00 95.25 90 GLY A CA 1
ATOM 694 C C . GLY A 1 90 ? 0.178 -8.881 -1.904 1.00 95.25 90 GLY A C 1
ATOM 695 O O . GLY A 1 90 ? 1.199 -8.212 -1.751 1.00 95.25 90 GLY A O 1
ATOM 696 N N . ASP A 1 91 ? 0.016 -9.678 -2.960 1.00 95.69 91 ASP A N 1
ATOM 697 C CA . ASP A 1 91 ? 1.060 -9.881 -3.979 1.00 95.69 91 ASP A CA 1
ATOM 698 C C . ASP A 1 91 ? 1.299 -8.650 -4.871 1.00 95.69 91 ASP A C 1
ATOM 700 O O . ASP A 1 91 ? 2.358 -8.509 -5.493 1.00 95.69 91 ASP A O 1
ATOM 704 N N . LEU A 1 92 ? 0.343 -7.715 -4.907 1.00 96.94 92 LEU A N 1
ATOM 705 C CA . LEU A 1 92 ? 0.453 -6.502 -5.713 1.00 96.94 92 LEU A CA 1
ATOM 706 C C . LEU A 1 92 ? 1.537 -5.561 -5.172 1.00 96.94 92 LEU A C 1
ATOM 708 O O . LEU A 1 92 ? 2.257 -4.938 -5.956 1.00 96.94 92 LEU A O 1
ATOM 712 N N . LEU A 1 93 ? 1.666 -5.436 -3.848 1.00 97.38 93 LEU A N 1
ATOM 713 C CA . LEU A 1 93 ? 2.629 -4.517 -3.241 1.00 97.38 93 LEU A CA 1
ATOM 714 C C . LEU A 1 93 ? 4.092 -4.902 -3.556 1.00 97.38 93 LEU A C 1
ATOM 716 O O . LEU A 1 93 ? 4.808 -4.040 -4.076 1.00 97.38 93 LEU A O 1
ATOM 720 N N . PRO A 1 94 ? 4.554 -6.153 -3.342 1.00 97.75 94 PRO A N 1
ATOM 721 C CA . PRO A 1 94 ? 5.899 -6.580 -3.730 1.00 97.75 94 PRO A CA 1
ATOM 722 C C . PRO A 1 94 ? 6.193 -6.376 -5.218 1.00 97.75 94 PRO A C 1
ATOM 724 O O . PRO A 1 94 ? 7.280 -5.912 -5.576 1.00 97.75 94 PRO A O 1
ATOM 727 N N . PHE A 1 95 ? 5.220 -6.663 -6.089 1.00 97.81 95 PHE A N 1
ATOM 728 C CA . PHE A 1 95 ? 5.343 -6.405 -7.521 1.00 97.81 95 PHE A CA 1
ATOM 729 C C . PHE A 1 95 ? 5.565 -4.914 -7.816 1.00 97.81 95 PHE A C 1
ATOM 731 O O . PHE A 1 95 ? 6.499 -4.559 -8.541 1.00 97.81 95 PHE A O 1
ATOM 738 N N . LEU A 1 96 ? 4.743 -4.028 -7.242 1.00 97.50 96 LEU A N 1
ATOM 739 C CA . LEU A 1 96 ? 4.856 -2.583 -7.454 1.00 97.50 96 LEU A CA 1
ATOM 740 C C . LEU A 1 96 ? 6.166 -2.023 -6.896 1.00 97.50 96 LEU A C 1
ATOM 742 O O . LEU A 1 96 ? 6.779 -1.176 -7.546 1.00 97.50 96 LEU A O 1
ATOM 746 N N . ILE A 1 97 ? 6.621 -2.514 -5.739 1.00 98.38 97 ILE A N 1
ATOM 747 C CA . ILE A 1 97 ? 7.925 -2.159 -5.167 1.00 98.38 97 ILE A CA 1
ATOM 748 C C . ILE A 1 97 ? 9.030 -2.516 -6.162 1.00 98.38 97 ILE A C 1
ATOM 750 O O . ILE A 1 97 ? 9.778 -1.629 -6.570 1.00 98.38 97 ILE A O 1
ATOM 754 N N . LYS A 1 98 ? 9.082 -3.768 -6.642 1.00 98.25 98 LYS A N 1
ATOM 755 C CA . LYS A 1 98 ? 10.077 -4.196 -7.641 1.00 98.25 98 LYS A CA 1
ATOM 756 C C . LYS A 1 98 ? 10.003 -3.357 -8.915 1.00 98.25 98 LYS A C 1
ATOM 758 O O . LYS A 1 98 ? 11.033 -2.901 -9.409 1.00 98.25 98 LYS A O 1
ATOM 763 N N . TYR A 1 99 ? 8.799 -3.114 -9.433 1.00 97.50 99 TYR A N 1
ATOM 764 C CA . TYR A 1 99 ? 8.597 -2.286 -10.621 1.00 97.50 99 TYR A CA 1
ATOM 765 C C . TYR A 1 99 ? 9.162 -0.874 -10.435 1.00 97.50 99 TYR A C 1
ATOM 767 O O . TYR A 1 99 ? 9.951 -0.411 -11.261 1.00 97.50 99 TYR A O 1
ATOM 775 N N . ARG A 1 100 ? 8.809 -0.195 -9.339 1.00 97.31 100 ARG A N 1
ATOM 776 C CA . ARG A 1 100 ? 9.293 1.161 -9.057 1.00 97.31 100 ARG A CA 1
ATOM 777 C C . ARG A 1 100 ? 10.784 1.197 -8.756 1.00 97.31 100 ARG A C 1
ATOM 779 O O . ARG A 1 100 ? 11.433 2.139 -9.190 1.00 97.31 100 ARG A O 1
ATOM 786 N N . SER A 1 101 ? 11.353 0.177 -8.113 1.00 98.00 101 SER A N 1
ATOM 787 C CA . SER A 1 101 ? 12.808 0.060 -7.957 1.00 98.00 101 SER A CA 1
ATOM 788 C C . SER A 1 101 ? 13.521 0.019 -9.307 1.00 98.00 101 SER A C 1
ATOM 790 O O . SER A 1 101 ? 14.534 0.692 -9.472 1.00 98.00 101 SER A O 1
ATOM 792 N N . ILE A 1 102 ? 12.974 -0.688 -10.300 1.00 97.12 102 ILE A N 1
ATOM 793 C CA . ILE A 1 102 ? 13.534 -0.683 -11.658 1.00 97.12 102 ILE A CA 1
ATOM 794 C C . ILE A 1 102 ? 13.392 0.707 -12.295 1.00 97.12 102 ILE A C 1
ATOM 796 O O . ILE A 1 102 ? 14.357 1.243 -12.829 1.00 97.12 102 ILE A O 1
ATOM 800 N N . VAL A 1 103 ? 12.202 1.308 -12.236 1.00 95.50 103 VAL A N 1
ATOM 801 C CA . VAL A 1 103 ? 11.932 2.605 -12.885 1.00 95.50 103 VAL A CA 1
ATOM 802 C C . VAL A 1 103 ? 12.743 3.751 -12.270 1.00 95.50 103 VAL A C 1
ATOM 804 O O . VAL A 1 103 ? 13.192 4.631 -13.000 1.00 95.50 103 VAL A O 1
ATOM 807 N N . GLU A 1 104 ? 12.919 3.757 -10.948 1.00 95.94 104 GLU A N 1
ATOM 808 C CA . GLU A 1 104 ? 13.535 4.868 -10.212 1.00 95.94 104 GLU A CA 1
ATOM 809 C C . GLU A 1 104 ? 15.044 4.711 -10.012 1.00 95.94 104 GLU A C 1
ATOM 811 O O . GLU A 1 104 ? 15.746 5.719 -9.983 1.00 95.94 104 GLU A O 1
ATOM 816 N N . LEU A 1 105 ? 15.554 3.483 -9.858 1.00 96.25 105 LEU A N 1
ATOM 817 C CA . LEU A 1 105 ? 16.944 3.253 -9.433 1.00 96.25 105 LEU A CA 1
ATOM 818 C C . LEU A 1 105 ? 17.837 2.677 -10.536 1.00 96.25 105 LEU A C 1
ATOM 820 O O . LEU A 1 105 ? 19.060 2.726 -10.420 1.00 96.25 105 LEU A O 1
ATOM 824 N N . VAL A 1 106 ? 17.261 2.111 -11.599 1.00 94.75 106 VAL A N 1
ATOM 825 C CA . VAL A 1 106 ? 18.032 1.417 -12.638 1.00 94.75 106 VAL A CA 1
ATOM 826 C C . VAL A 1 106 ? 18.188 2.320 -13.859 1.00 94.75 106 VAL A C 1
ATOM 828 O O . VAL A 1 106 ? 17.193 2.882 -14.326 1.00 94.75 106 VAL A O 1
ATOM 831 N N . PRO A 1 107 ? 19.403 2.441 -14.436 1.00 94.31 107 PRO A N 1
ATOM 832 C CA . PRO A 1 107 ? 19.613 3.216 -15.653 1.00 94.31 107 PRO A CA 1
ATOM 833 C C . PRO A 1 107 ? 18.682 2.772 -16.785 1.00 94.31 107 PRO A C 1
ATOM 835 O O . PRO A 1 107 ? 18.511 1.573 -17.018 1.00 94.31 107 PRO A O 1
ATOM 838 N N . ILE A 1 108 ? 18.134 3.735 -17.533 1.00 91.69 108 ILE A N 1
ATOM 839 C CA . ILE A 1 108 ? 17.126 3.520 -18.592 1.00 91.69 108 ILE A CA 1
ATOM 840 C C . ILE A 1 108 ? 17.542 2.410 -19.575 1.00 91.69 108 ILE A C 1
ATOM 842 O O . ILE A 1 108 ? 16.730 1.550 -19.918 1.00 91.69 108 ILE A O 1
ATOM 846 N N . LEU A 1 109 ? 18.825 2.364 -19.956 1.00 92.69 109 LEU A N 1
ATOM 847 C CA . LEU A 1 109 ? 19.405 1.355 -20.859 1.00 92.69 109 LEU A CA 1
ATOM 848 C C . LEU A 1 109 ? 19.220 -0.097 -20.370 1.00 92.69 109 LEU A C 1
ATOM 850 O O . LEU A 1 109 ? 19.203 -1.028 -21.174 1.00 92.69 109 LEU A O 1
ATOM 854 N N . HIS A 1 110 ? 19.068 -0.309 -19.061 1.00 93.06 110 HIS A N 1
ATOM 855 C CA . HIS A 1 110 ? 18.929 -1.630 -18.445 1.00 93.06 110 HIS A CA 1
ATOM 856 C C . HIS A 1 110 ? 17.507 -1.945 -17.966 1.00 93.06 110 HIS A C 1
ATOM 858 O O . HIS A 1 110 ? 17.202 -3.116 -17.711 1.00 93.06 110 HIS A O 1
ATOM 864 N N . GLN A 1 111 ? 16.614 -0.950 -17.908 1.00 92.94 111 GLN A N 1
ATOM 865 C CA . GLN A 1 111 ? 15.243 -1.134 -17.424 1.00 92.94 111 GLN A CA 1
ATOM 866 C C . GLN A 1 111 ? 14.475 -2.167 -18.254 1.00 92.94 111 GLN A C 1
ATOM 868 O O . GLN A 1 111 ? 13.841 -3.057 -17.694 1.00 92.94 111 GLN A O 1
ATOM 873 N N . GLY A 1 112 ? 14.587 -2.128 -19.586 1.00 93.19 112 GLY A N 1
ATOM 874 C CA . GLY A 1 112 ? 13.826 -3.018 -20.470 1.00 93.19 112 GLY A CA 1
ATOM 875 C C . GLY A 1 112 ? 14.043 -4.510 -20.185 1.00 93.19 112 GLY A C 1
ATOM 876 O O . GLY A 1 112 ? 13.083 -5.282 -20.154 1.00 93.19 112 GLY A O 1
ATOM 877 N N . ARG A 1 113 ? 15.289 -4.930 -19.914 1.00 94.88 113 ARG A N 1
ATOM 878 C CA . ARG A 1 113 ? 15.602 -6.331 -19.574 1.00 94.88 113 ARG A CA 1
ATOM 879 C C . ARG A 1 113 ? 15.003 -6.725 -18.225 1.00 94.88 113 ARG A C 1
ATOM 881 O O . ARG A 1 113 ? 14.483 -7.830 -18.094 1.00 94.88 113 ARG A O 1
ATOM 888 N N . GLN A 1 114 ? 15.079 -5.840 -17.236 1.00 95.75 114 GLN A N 1
ATOM 889 C CA . GLN A 1 114 ? 14.570 -6.115 -15.894 1.00 95.75 114 GLN A CA 1
ATOM 890 C C . GLN A 1 114 ? 13.041 -6.105 -15.844 1.00 95.75 114 GLN A C 1
ATOM 892 O O . GLN A 1 114 ? 12.457 -7.006 -15.254 1.00 95.75 114 GLN A O 1
ATOM 897 N N . ILE A 1 115 ? 12.386 -5.181 -16.552 1.00 95.44 115 ILE A N 1
ATOM 898 C CA . ILE A 1 115 ? 10.925 -5.153 -16.687 1.00 95.44 115 ILE A CA 1
ATOM 899 C C . ILE A 1 115 ? 10.416 -6.438 -17.352 1.00 95.44 115 ILE A C 1
ATOM 901 O O . ILE A 1 115 ? 9.421 -7.003 -16.907 1.00 95.44 115 ILE A O 1
ATOM 905 N N . ARG A 1 116 ? 11.099 -6.945 -18.389 1.00 95.38 116 ARG A N 1
ATOM 906 C CA . ARG A 1 116 ? 10.735 -8.232 -19.014 1.00 95.38 116 ARG A CA 1
ATOM 907 C C . ARG A 1 116 ? 10.829 -9.400 -18.031 1.00 95.38 116 ARG A C 1
ATOM 909 O O . ARG A 1 116 ? 9.941 -10.243 -18.027 1.00 95.38 116 ARG A O 1
ATOM 916 N N . ARG A 1 117 ? 11.870 -9.436 -17.190 1.00 96.31 117 ARG A N 1
ATOM 917 C CA . ARG A 1 117 ? 12.009 -10.448 -16.128 1.00 96.31 117 ARG A CA 1
ATOM 918 C C . ARG A 1 117 ? 10.900 -10.326 -15.087 1.00 96.31 117 ARG A C 1
ATOM 920 O O . ARG A 1 117 ? 10.291 -11.331 -14.756 1.00 96.31 117 ARG A O 1
ATOM 927 N N . LEU A 1 118 ? 10.592 -9.105 -14.648 1.00 96.31 118 LEU A N 1
ATOM 928 C CA . LEU A 1 118 ? 9.517 -8.856 -13.689 1.00 96.31 118 LEU A CA 1
ATOM 929 C C . LEU A 1 118 ? 8.157 -9.323 -14.224 1.00 96.31 118 LEU A C 1
ATOM 931 O O . LEU A 1 118 ? 7.400 -9.952 -13.499 1.00 96.31 118 LEU A O 1
ATOM 935 N N . LYS A 1 119 ? 7.858 -9.067 -15.505 1.00 95.81 119 LYS A N 1
ATOM 936 C CA . LYS A 1 119 ? 6.631 -9.561 -16.150 1.00 95.81 119 LYS A CA 1
ATOM 937 C C . LYS A 1 119 ? 6.552 -11.088 -16.212 1.00 95.81 119 LYS A C 1
ATOM 939 O O . LYS A 1 119 ? 5.452 -11.619 -16.198 1.00 95.81 119 LYS A O 1
ATOM 944 N N . ALA A 1 120 ? 7.688 -11.775 -16.332 1.00 96.06 120 ALA A N 1
ATOM 945 C CA . ALA A 1 120 ? 7.728 -13.235 -16.306 1.00 96.06 120 ALA A CA 1
ATOM 946 C C . ALA A 1 120 ? 7.544 -13.791 -14.883 1.00 96.06 120 ALA A C 1
ATOM 948 O O . ALA A 1 120 ? 6.987 -14.870 -14.729 1.00 96.06 120 ALA A O 1
ATOM 949 N N . GLU A 1 121 ? 7.999 -13.054 -13.865 1.00 96.56 121 GLU A N 1
ATOM 950 C CA . GLU A 1 121 ? 7.819 -13.398 -12.449 1.00 96.56 121 GLU A CA 1
ATOM 951 C C . GLU A 1 121 ? 6.378 -13.150 -11.964 1.00 96.56 121 GLU A C 1
ATOM 953 O O . GLU A 1 121 ? 5.857 -13.956 -11.205 1.00 96.56 121 GLU A O 1
ATOM 958 N N . TYR A 1 122 ? 5.733 -12.078 -12.443 1.00 96.44 122 TYR A N 1
ATOM 959 C CA . TYR A 1 122 ? 4.361 -11.679 -12.092 1.00 96.44 122 TYR A CA 1
ATOM 960 C C . TYR A 1 122 ? 3.485 -11.509 -13.349 1.00 96.44 122 TYR A C 1
ATOM 962 O O . TYR A 1 122 ? 3.162 -10.375 -13.748 1.00 96.44 122 TYR A O 1
ATOM 970 N N . PRO A 1 123 ? 3.131 -12.607 -14.039 1.00 94.88 123 PRO A N 1
ATOM 971 C CA . PRO A 1 123 ? 2.370 -12.545 -15.285 1.00 94.88 123 PRO A CA 1
ATOM 972 C C . PRO A 1 123 ? 0.998 -11.873 -15.119 1.00 94.88 123 PRO A C 1
ATOM 974 O O . PRO A 1 123 ? 0.579 -11.114 -15.999 1.00 94.88 123 PRO A O 1
ATOM 977 N N . GLU A 1 124 ? 0.329 -12.065 -13.984 1.00 94.31 124 GLU A N 1
ATOM 978 C CA . GLU A 1 124 ? -0.977 -11.488 -13.649 1.00 94.31 124 GLU A CA 1
ATOM 979 C C . GLU A 1 124 ? -0.969 -9.949 -13.600 1.00 94.31 124 GLU A C 1
ATOM 981 O O . GLU A 1 124 ? -1.955 -9.304 -13.969 1.00 94.31 124 GLU A O 1
ATOM 986 N N . PHE A 1 125 ? 0.165 -9.334 -13.250 1.00 95.38 125 PHE A N 1
ATOM 987 C CA . PHE A 1 125 ? 0.307 -7.877 -13.133 1.00 95.38 125 PHE A CA 1
ATOM 988 C C . PHE A 1 125 ? 0.974 -7.219 -14.347 1.00 95.38 125 PHE A C 1
ATOM 990 O O . PHE A 1 125 ? 1.111 -5.993 -14.408 1.00 95.38 125 PHE A O 1
ATOM 997 N N . SER A 1 126 ? 1.350 -8.004 -15.358 1.00 91.88 126 SER A N 1
ATOM 998 C CA . SER A 1 126 ? 2.033 -7.526 -16.569 1.00 91.88 126 SER A CA 1
ATOM 999 C C . SER A 1 126 ? 1.292 -6.390 -17.291 1.00 91.88 126 SER A C 1
ATOM 1001 O O . SER A 1 126 ? 1.924 -5.444 -17.778 1.00 91.88 126 SER A O 1
ATOM 1003 N N . HIS A 1 127 ? -0.043 -6.436 -17.293 1.00 91.94 127 HIS A N 1
ATOM 1004 C CA . HIS A 1 127 ? -0.915 -5.438 -17.911 1.00 91.94 127 HIS A CA 1
ATOM 1005 C C . HIS A 1 127 ? -0.787 -4.042 -17.272 1.00 91.94 127 HIS A C 1
ATOM 1007 O O . HIS A 1 127 ? -0.941 -3.030 -17.961 1.00 91.94 127 HIS A O 1
ATOM 1013 N N . LEU A 1 128 ? -0.453 -3.960 -15.978 1.00 91.81 128 LEU A N 1
ATOM 1014 C CA . LEU A 1 128 ? -0.271 -2.689 -15.269 1.00 91.81 128 LEU A CA 1
ATOM 1015 C C . LEU A 1 128 ? 0.949 -1.923 -15.790 1.00 91.81 128 LEU A C 1
ATOM 1017 O O . LEU A 1 128 ? 0.902 -0.703 -15.958 1.00 91.81 128 LEU A O 1
ATOM 1021 N N . VAL A 1 129 ? 2.028 -2.644 -16.108 1.00 89.06 129 VAL A N 1
ATOM 1022 C CA . VAL A 1 129 ? 3.239 -2.060 -16.704 1.00 89.06 129 VAL A CA 1
ATOM 1023 C C . VAL A 1 129 ? 2.933 -1.476 -18.079 1.00 89.06 129 VAL A C 1
ATOM 1025 O O . VAL A 1 129 ? 3.447 -0.426 -18.454 1.00 89.06 129 VAL A O 1
ATOM 1028 N N . GLU A 1 130 ? 2.097 -2.153 -18.859 1.00 86.06 130 GLU A N 1
ATOM 1029 C CA . GLU A 1 130 ? 1.755 -1.721 -20.215 1.00 86.06 130 GLU A CA 1
ATOM 1030 C C . GLU A 1 130 ? 0.897 -0.469 -20.202 1.00 86.06 130 GLU A C 1
ATOM 1032 O O . GLU A 1 130 ? 1.156 0.451 -20.972 1.00 86.06 130 GLU A O 1
ATOM 1037 N N . GLN A 1 131 ? -0.086 -0.405 -19.304 1.00 80.38 131 GLN A N 1
ATOM 1038 C CA . GLN A 1 131 ? -0.915 0.783 -19.130 1.00 80.38 131 GLN A CA 1
ATOM 1039 C C . GLN A 1 131 ? -0.087 1.998 -18.702 1.00 80.38 131 GLN A C 1
ATOM 1041 O O . GLN A 1 131 ? -0.305 3.084 -19.234 1.00 80.38 131 GLN A O 1
ATOM 1046 N N . ALA A 1 132 ? 0.889 1.810 -17.810 1.00 79.25 132 ALA A N 1
ATOM 1047 C CA . ALA A 1 132 ? 1.767 2.882 -17.343 1.00 79.25 132 ALA A CA 1
ATOM 1048 C C . ALA A 1 132 ? 2.686 3.442 -18.443 1.00 79.25 132 ALA A C 1
ATOM 1050 O O . ALA A 1 132 ? 3.006 4.626 -18.431 1.00 79.25 132 ALA A O 1
ATOM 1051 N N . ASN A 1 133 ? 3.094 2.601 -19.398 1.00 68.44 133 ASN A N 1
ATOM 1052 C CA . ASN A 1 133 ? 3.998 2.977 -20.489 1.00 68.44 133 ASN A CA 1
ATOM 1053 C C . ASN A 1 133 ? 3.275 3.414 -21.770 1.00 68.44 133 ASN A C 1
ATOM 1055 O O . ASN A 1 133 ? 3.931 3.749 -22.757 1.00 68.44 133 ASN A O 1
ATOM 1059 N N . ARG A 1 134 ? 1.935 3.410 -21.797 1.00 64.69 134 ARG A N 1
ATOM 1060 C CA . ARG A 1 134 ? 1.204 3.944 -22.949 1.00 64.69 134 ARG A CA 1
ATOM 1061 C C . ARG A 1 134 ? 1.474 5.450 -23.030 1.00 64.69 134 ARG A C 1
ATOM 1063 O O . ARG A 1 134 ? 1.122 6.155 -22.083 1.00 64.69 134 ARG A O 1
ATOM 1070 N N . PRO A 1 135 ? 2.047 5.967 -24.137 1.00 49.56 135 PRO A N 1
ATOM 1071 C CA . PRO A 1 135 ? 2.107 7.406 -24.347 1.00 49.56 135 PRO A CA 1
ATOM 1072 C C . PRO A 1 135 ? 0.675 7.914 -24.248 1.00 49.56 135 PRO A C 1
ATOM 1074 O O . PRO A 1 135 ? -0.217 7.341 -24.882 1.00 49.56 135 PRO A O 1
ATOM 1077 N N . GLY A 1 136 ? 0.450 8.903 -23.378 1.00 51.94 136 GLY A N 1
ATOM 1078 C CA . GLY A 1 136 ? -0.880 9.413 -23.077 1.00 51.94 136 GLY A CA 1
ATOM 1079 C C . GLY A 1 136 ? -1.639 9.596 -24.380 1.00 51.94 136 GLY A C 1
ATOM 1080 O O . GLY A 1 136 ? -1.251 10.410 -25.216 1.00 51.94 136 GLY A O 1
ATOM 1081 N N . ALA A 1 137 ? -2.672 8.780 -24.594 1.00 43.00 137 ALA A N 1
ATOM 1082 C CA . ALA A 1 137 ? -3.538 8.918 -25.744 1.00 43.00 137 ALA A CA 1
ATOM 1083 C C . ALA A 1 137 ? -4.269 10.250 -25.564 1.00 43.00 137 ALA A C 1
ATOM 1085 O O . ALA A 1 137 ? -5.351 10.314 -24.983 1.00 43.00 137 ALA A O 1
ATOM 1086 N N . GLY A 1 138 ? -3.640 11.325 -26.040 1.00 44.62 138 GLY A N 1
ATOM 1087 C CA . GLY A 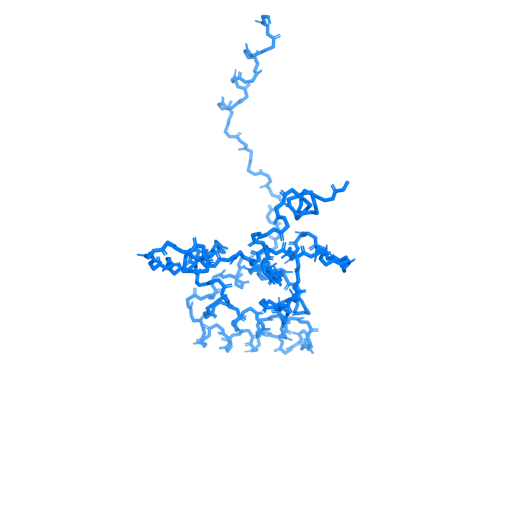1 138 ? -4.167 12.674 -26.165 1.00 44.62 138 GLY A CA 1
ATOM 1088 C C . GLY A 1 138 ? -5.271 12.725 -27.212 1.00 44.62 138 GLY A C 1
ATOM 1089 O O . GLY A 1 138 ? -5.225 13.503 -28.157 1.00 44.62 138 GLY A O 1
ATOM 1090 N N . LYS A 1 139 ? -6.278 11.871 -27.061 1.00 41.50 139 LYS A N 1
ATOM 1091 C CA . LYS A 1 139 ? -7.599 12.067 -27.624 1.00 41.50 139 LYS A CA 1
ATOM 1092 C C . LYS A 1 139 ? -8.564 11.816 -26.484 1.00 41.50 139 LYS A C 1
ATOM 1094 O O . LYS A 1 139 ? -8.920 10.676 -26.196 1.00 41.50 139 LYS A O 1
ATOM 1099 N N . LEU A 1 140 ? -8.980 12.914 -25.846 1.00 44.50 140 LEU A N 1
ATOM 1100 C CA . LEU A 1 140 ? -10.257 12.991 -25.142 1.00 44.50 140 LEU A CA 1
ATOM 1101 C C . LEU A 1 140 ? -11.257 12.157 -25.944 1.00 44.50 140 LEU A C 1
ATOM 1103 O O . LEU A 1 140 ? -11.545 12.496 -27.097 1.00 44.50 140 LEU A O 1
ATOM 1107 N N . LYS A 1 141 ? -11.740 11.046 -25.374 1.00 48.16 141 LYS A N 1
ATOM 1108 C CA . LYS A 1 141 ? -12.892 10.341 -25.934 1.00 48.16 141 LYS A CA 1
ATOM 1109 C C . LYS A 1 141 ? -13.985 11.398 -26.031 1.00 48.16 141 LYS A C 1
ATOM 1111 O O . LYS A 1 141 ? -14.516 11.829 -25.011 1.00 48.16 141 LYS A O 1
ATOM 1116 N N . ARG A 1 142 ? -14.252 11.890 -27.247 1.00 45.09 142 ARG A N 1
ATOM 1117 C CA . ARG A 1 142 ? -15.390 12.768 -27.512 1.00 45.09 142 ARG A CA 1
ATOM 1118 C C . ARG A 1 142 ? -16.595 12.005 -26.987 1.00 45.09 142 ARG A C 1
ATOM 1120 O O . ARG A 1 142 ? -16.926 10.954 -27.529 1.00 45.09 142 ARG A O 1
ATOM 1127 N N . PHE A 1 143 ? -17.183 12.494 -25.898 1.00 49.84 143 PHE A N 1
ATOM 1128 C CA . PHE A 1 143 ? -18.426 11.945 -25.381 1.00 49.84 143 PHE A CA 1
ATOM 1129 C C . PHE A 1 143 ? -19.410 11.801 -26.552 1.00 49.84 143 PHE A C 1
ATOM 1131 O O . PHE A 1 143 ? -19.518 12.742 -27.353 1.00 49.84 143 PHE A O 1
ATOM 1138 N N . PRO A 1 144 ? -20.105 10.658 -26.688 1.00 51.38 144 PRO A N 1
ATOM 1139 C CA . PRO A 1 144 ? -21.146 10.505 -27.691 1.00 51.38 144 PRO A CA 1
ATOM 1140 C C . PRO A 1 144 ? -22.115 11.689 -27.605 1.00 51.38 144 PRO A C 1
ATOM 1142 O O . PRO A 1 144 ? -22.498 12.115 -26.512 1.00 51.38 144 PRO A O 1
ATOM 1145 N N . GLY A 1 145 ? -22.505 12.247 -28.755 1.00 50.16 145 GLY A N 1
ATOM 1146 C CA . GLY A 1 145 ? -23.327 13.463 -28.846 1.00 50.16 145 GLY A CA 1
ATOM 1147 C C . GLY A 1 145 ? -24.700 13.385 -28.158 1.00 50.16 145 GLY A C 1
ATOM 1148 O O . GLY A 1 145 ? -25.398 14.397 -28.079 1.00 50.16 145 GLY A O 1
ATOM 1149 N N . SER A 1 146 ? -25.081 12.220 -27.627 1.00 53.91 146 SER A N 1
ATOM 1150 C CA . SER A 1 146 ? -26.278 12.009 -26.813 1.00 53.91 146 SER A CA 1
ATOM 1151 C C . SER A 1 146 ? -26.232 12.755 -25.473 1.00 53.91 146 SER A C 1
ATOM 1153 O O . SER A 1 146 ? -27.252 13.309 -25.064 1.00 53.91 146 SER A O 1
ATOM 1155 N N . TYR A 1 147 ? -25.062 12.889 -24.833 1.00 50.69 147 TYR A N 1
ATOM 1156 C CA . TYR A 1 147 ? -24.949 13.556 -23.524 1.00 50.69 147 TYR A CA 1
ATOM 1157 C C . TYR A 1 147 ? -25.127 15.082 -23.591 1.00 50.69 147 TYR A C 1
ATOM 1159 O O . TYR A 1 147 ? -25.595 15.701 -22.635 1.00 50.69 147 TYR A O 1
ATOM 1167 N N . LYS A 1 148 ? -24.851 15.711 -24.743 1.00 51.06 148 LYS A N 1
ATOM 1168 C CA . LYS A 1 148 ? -25.039 17.164 -24.922 1.00 51.06 148 LYS A CA 1
ATOM 1169 C C . LYS A 1 148 ? -26.511 17.587 -24.983 1.00 51.06 148 LYS A C 1
ATOM 1171 O O . LYS A 1 148 ? -26.812 18.749 -24.714 1.00 51.06 148 LYS A O 1
ATOM 1176 N N . ARG A 1 149 ? -27.439 16.678 -25.321 1.00 55.41 149 ARG A N 1
ATOM 1177 C CA . ARG A 1 149 ? -28.879 17.000 -25.356 1.00 55.41 149 ARG A CA 1
ATOM 1178 C C . ARG A 1 149 ? -29.512 17.046 -23.968 1.00 55.41 149 ARG A C 1
ATOM 1180 O O . ARG A 1 149 ? -30.449 17.815 -23.782 1.00 55.41 149 ARG A O 1
ATOM 1187 N N . HIS A 1 150 ? -29.005 16.274 -23.007 1.00 52.78 150 HIS A N 1
ATOM 1188 C CA . HIS A 1 150 ? -29.578 16.234 -21.658 1.00 52.78 150 HIS A CA 1
ATOM 1189 C C . HIS A 1 150 ? -29.265 17.506 -20.858 1.00 52.78 150 HIS A C 1
ATOM 1191 O O . HIS A 1 150 ? -30.155 18.081 -20.240 1.00 52.78 150 HIS A O 1
ATOM 1197 N N . LEU A 1 151 ? -28.045 18.035 -20.981 1.00 53.59 151 LEU A N 1
ATOM 1198 C CA . LEU A 1 151 ? -27.629 19.241 -20.255 1.00 53.59 151 LEU A CA 1
ATOM 1199 C C . LEU A 1 151 ? -28.264 20.541 -20.778 1.00 53.59 151 LEU A C 1
ATOM 1201 O O . LEU A 1 151 ? -28.405 21.495 -20.023 1.00 53.59 151 LEU A O 1
ATOM 1205 N N . ARG A 1 152 ? -28.725 20.588 -22.038 1.00 53.56 152 ARG A N 1
ATOM 1206 C CA . ARG A 1 152 ? -29.460 21.758 -22.566 1.00 53.56 152 ARG A CA 1
ATOM 1207 C C . ARG A 1 152 ? -30.899 21.872 -22.055 1.00 53.56 152 ARG A C 1
ATOM 1209 O O . ARG A 1 152 ? -31.495 22.932 -22.208 1.00 53.56 152 ARG A O 1
ATOM 1216 N N . ARG A 1 153 ? -31.469 20.809 -21.476 1.00 55.12 153 ARG A N 1
ATOM 1217 C CA . ARG A 1 153 ? -32.850 20.816 -20.960 1.00 55.12 153 ARG A CA 1
ATOM 1218 C C . ARG A 1 153 ? -32.960 21.206 -19.486 1.00 55.12 153 ARG A C 1
ATOM 1220 O O . ARG A 1 153 ? -34.054 21.530 -19.052 1.00 55.12 153 ARG A O 1
ATOM 1227 N N . LEU A 1 154 ? -31.852 21.229 -18.747 1.00 56.22 154 LEU A N 1
ATOM 1228 C CA . LEU A 1 154 ? -31.835 21.579 -17.321 1.00 56.22 154 LEU A CA 1
ATOM 1229 C C . LEU A 1 154 ? -31.643 23.083 -17.050 1.00 56.22 154 LEU A C 1
ATOM 1231 O O . LEU A 1 154 ? -31.706 23.501 -15.906 1.00 56.22 154 LEU A O 1
ATOM 1235 N N . GLY A 1 155 ? -31.434 23.902 -18.088 1.00 52.28 155 GLY A N 1
ATOM 1236 C CA . GLY A 1 155 ? -31.221 25.352 -17.960 1.00 52.28 155 GLY A CA 1
ATOM 1237 C C . GLY A 1 155 ? -32.458 26.226 -18.190 1.00 52.28 155 GLY A C 1
ATOM 1238 O O . GLY A 1 155 ? -32.314 27.428 -18.389 1.00 52.28 155 GLY A O 1
ATOM 1239 N N . LYS A 1 156 ? -33.662 25.649 -18.244 1.00 52.94 156 LYS A N 1
ATOM 1240 C CA . LYS A 1 156 ? -34.914 26.415 -18.321 1.00 52.94 156 LYS A CA 1
ATOM 1241 C C . LYS A 1 156 ? -35.982 25.758 -17.459 1.00 52.94 156 LYS A C 1
ATOM 1243 O O . LYS A 1 156 ? -36.792 24.992 -17.978 1.00 52.94 156 LYS A O 1
ATOM 1248 N N . ARG A 1 157 ? -35.952 26.056 -16.165 1.00 43.75 157 ARG A N 1
ATOM 1249 C CA . ARG A 1 157 ? -37.116 26.174 -15.283 1.00 43.75 157 ARG A CA 1
ATOM 1250 C C . ARG A 1 157 ? -36.685 26.883 -14.014 1.00 43.75 157 ARG A C 1
ATOM 1252 O O . ARG A 1 157 ? -35.619 26.499 -13.494 1.00 43.75 157 ARG A O 1
#

Radius of gyration: 21.12 Å; chains: 1; bounding box: 57×40×53 Å

Foldseek 3Di:
DPPLQVVLVVCQPWFQWWFKQFALALPAALVSLVRHGPIGGHSGDDPDDDDPVTIDIDTDTDDCVSVVHPDDDDQDWDQHPLGIDHSSCPPSSVLSNQSNCLVPPPPPVCSVVSLVVSCVVPVVCNVRVVVVPPPPPPDDPPPPPVVVVVVVVVPDD

pLDDT: mean 85.66, std 16.01, range [41.5, 98.38]